Protein AF-A0A9D7HCJ1-F1 (afdb_monomer_lite)

pLDDT: mean 84.05, std 20.35, range [26.97, 98.5]

Radius of gyration: 16.15 Å; chains: 1; bounding box: 38×49×34 Å

Structure (mmCIF, N/CA/C/O backbone):
data_AF-A0A9D7HCJ1-F1
#
_entry.id   AF-A0A9D7HCJ1-F1
#
loop_
_atom_site.group_PDB
_atom_site.id
_atom_site.type_symbol
_atom_site.label_atom_id
_atom_site.label_alt_id
_atom_site.label_comp_id
_atom_site.label_asym_id
_atom_site.label_entity_id
_atom_site.label_seq_id
_atom_site.pdbx_PDB_ins_code
_atom_site.Cartn_x
_atom_site.Cartn_y
_atom_site.Cartn_z
_atom_site.occupancy
_atom_site.B_iso_or_equiv
_atom_site.auth_seq_id
_atom_site.auth_comp_id
_atom_site.auth_asym_id
_atom_site.auth_atom_id
_atom_site.pdbx_PDB_model_num
ATOM 1 N N . MET A 1 1 ? -25.255 0.239 8.046 1.00 50.22 1 MET A N 1
ATOM 2 C CA . MET A 1 1 ? -25.057 0.232 6.578 1.00 50.22 1 MET A CA 1
ATOM 3 C C . MET A 1 1 ? -23.850 -0.650 6.275 1.00 50.22 1 MET A C 1
ATOM 5 O O . MET A 1 1 ? -22.835 -0.468 6.930 1.00 50.22 1 MET A O 1
ATOM 9 N N . GLY A 1 2 ? -23.972 -1.641 5.386 1.00 78.31 2 GLY A N 1
ATOM 10 C CA . GLY A 1 2 ? -22.930 -2.654 5.115 1.00 78.31 2 GLY A CA 1
ATOM 11 C C . GLY A 1 2 ? -22.008 -2.362 3.922 1.00 78.31 2 GLY A C 1
ATOM 12 O O . GLY A 1 2 ? -21.291 -3.253 3.484 1.00 78.31 2 GLY A O 1
ATOM 13 N N . TRP A 1 3 ? -22.045 -1.145 3.375 1.00 83.00 3 TRP A N 1
ATOM 14 C CA . TRP A 1 3 ? -21.248 -0.739 2.213 1.00 83.00 3 TRP A CA 1
ATOM 15 C C . TRP A 1 3 ? -19.896 -0.157 2.646 1.00 83.00 3 TRP A C 1
ATOM 17 O O . TRP A 1 3 ? -19.799 0.447 3.713 1.00 83.00 3 TRP A O 1
ATOM 27 N N . THR A 1 4 ? -18.866 -0.326 1.813 1.00 89.56 4 THR A N 1
ATOM 28 C CA . THR A 1 4 ? -17.512 0.215 2.036 1.00 89.56 4 THR A CA 1
ATOM 29 C C . THR A 1 4 ? -17.135 1.115 0.864 1.00 89.56 4 THR A C 1
ATOM 31 O O . THR A 1 4 ? -17.311 0.721 -0.285 1.00 89.56 4 THR A O 1
ATOM 34 N N . ALA A 1 5 ? -16.625 2.317 1.141 1.00 92.50 5 ALA A N 1
ATOM 35 C CA . ALA A 1 5 ? -16.109 3.215 0.107 1.00 92.50 5 ALA A CA 1
ATOM 36 C C . ALA A 1 5 ? -14.683 2.814 -0.299 1.00 92.50 5 ALA A C 1
ATOM 38 O O . ALA A 1 5 ? -13.879 2.455 0.563 1.00 92.50 5 ALA A O 1
ATOM 39 N N .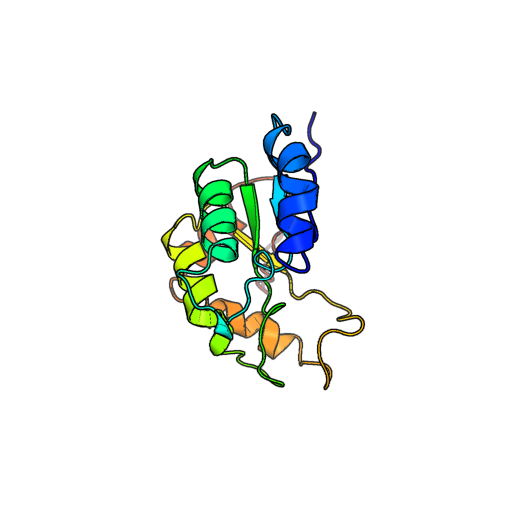 HIS A 1 6 ? -14.373 2.894 -1.591 1.00 94.50 6 HIS A N 1
ATOM 40 C CA . HIS A 1 6 ? -13.053 2.595 -2.149 1.00 94.50 6 HIS A CA 1
ATOM 41 C C . HIS A 1 6 ? -12.466 3.852 -2.801 1.00 94.50 6 HIS A C 1
ATOM 43 O O . HIS A 1 6 ? -13.140 4.509 -3.594 1.00 94.50 6 HIS A O 1
ATOM 49 N N . PHE A 1 7 ? -11.214 4.175 -2.479 1.00 95.38 7 PHE A N 1
ATOM 50 C CA . PHE A 1 7 ? -10.506 5.357 -2.965 1.00 95.38 7 PHE A CA 1
ATOM 51 C C . PHE A 1 7 ? -9.335 4.962 -3.870 1.00 95.38 7 PHE A C 1
ATOM 53 O O . PHE A 1 7 ? -8.288 4.534 -3.370 1.00 95.38 7 PHE A O 1
ATOM 60 N N . PRO A 1 8 ? -9.472 5.123 -5.199 1.00 92.44 8 PRO A N 1
ATOM 61 C CA . PRO A 1 8 ? -8.359 4.998 -6.128 1.00 92.44 8 PRO A CA 1
ATOM 62 C C . PRO A 1 8 ? -7.466 6.239 -6.082 1.00 92.44 8 PRO A C 1
ATOM 64 O O . PRO A 1 8 ? -7.736 7.238 -6.743 1.00 92.44 8 PRO A O 1
ATOM 67 N N . ILE A 1 9 ? -6.395 6.159 -5.294 1.00 92.94 9 ILE A N 1
ATOM 68 C CA . ILE A 1 9 ? -5.335 7.171 -5.242 1.00 92.94 9 ILE A CA 1
ATOM 69 C C . ILE A 1 9 ? -4.344 6.904 -6.374 1.00 92.94 9 ILE A C 1
ATOM 71 O O . ILE A 1 9 ? -3.905 5.770 -6.531 1.00 92.94 9 ILE A O 1
ATOM 75 N N . ALA A 1 10 ? -3.987 7.928 -7.147 1.00 90.75 10 ALA A N 1
ATOM 76 C CA . ALA A 1 10 ? -2.984 7.858 -8.210 1.00 90.75 10 ALA A CA 1
ATOM 77 C C . ALA A 1 10 ? -1.675 8.577 -7.849 1.00 90.75 10 ALA A C 1
ATOM 79 O O . ALA A 1 10 ? -0.626 8.223 -8.378 1.00 90.75 10 ALA A O 1
ATOM 80 N N . ASN A 1 11 ? -1.731 9.604 -6.992 1.00 91.81 11 ASN A N 1
ATOM 81 C CA . ASN A 1 11 ? -0.584 10.410 -6.562 1.00 91.81 11 ASN A CA 1
ATOM 82 C C . ASN A 1 11 ? -0.926 11.264 -5.322 1.00 91.81 11 ASN A C 1
ATOM 84 O O . ASN A 1 11 ? -2.075 11.287 -4.873 1.00 91.81 11 ASN A O 1
ATOM 88 N N . THR A 1 12 ? 0.064 12.003 -4.811 1.00 93.50 12 THR A N 1
ATOM 89 C CA . THR A 1 12 ? -0.065 12.899 -3.650 1.00 93.50 12 THR A CA 1
ATOM 90 C C . THR A 1 12 ? -1.126 13.976 -3.832 1.00 93.50 12 THR A C 1
ATOM 92 O O . THR A 1 12 ? -1.951 14.166 -2.947 1.00 93.50 12 THR A O 1
ATOM 95 N N . ALA A 1 13 ? -1.175 14.637 -4.991 1.00 95.06 13 ALA A N 1
ATOM 96 C CA . ALA A 1 13 ? -2.139 15.713 -5.221 1.00 95.06 13 ALA A CA 1
ATOM 97 C C . ALA A 1 13 ? -3.591 15.209 -5.139 1.00 95.06 13 ALA A C 1
ATOM 99 O O . ALA A 1 13 ? -4.458 15.886 -4.591 1.00 95.06 13 ALA A O 1
ATOM 100 N N . GLN A 1 14 ? -3.858 14.002 -5.645 1.00 95.12 14 GLN A N 1
ATOM 101 C CA . GLN A 1 14 ? -5.174 13.379 -5.517 1.00 95.12 14 GLN A CA 1
ATOM 102 C C . GLN A 1 14 ? -5.477 12.950 -4.077 1.00 95.12 14 GLN A C 1
ATOM 104 O O . GLN A 1 14 ? -6.612 13.106 -3.630 1.00 95.12 14 GLN A O 1
ATOM 109 N N . LEU A 1 15 ? -4.482 12.428 -3.350 1.00 95.94 15 LEU A N 1
ATOM 110 C CA . LEU A 1 15 ? -4.637 12.097 -1.932 1.00 95.94 15 LEU A CA 1
ATOM 111 C C . LEU A 1 15 ? -5.017 13.338 -1.118 1.00 95.94 15 LEU A C 1
ATOM 113 O O . LEU A 1 15 ? -5.973 13.287 -0.348 1.00 95.94 15 LEU A O 1
ATOM 117 N N . ASP A 1 16 ? -4.330 14.456 -1.340 1.00 95.19 16 ASP A N 1
ATOM 118 C CA . ASP A 1 16 ? -4.607 15.725 -0.666 1.00 95.19 16 ASP A CA 1
ATOM 119 C C . ASP A 1 16 ? -6.003 16.254 -1.019 1.00 95.19 16 ASP A C 1
ATOM 121 O O . ASP A 1 16 ? -6.755 16.670 -0.137 1.00 95.19 16 ASP A O 1
ATOM 125 N N . ALA A 1 17 ? -6.395 16.164 -2.294 1.00 95.31 17 ALA A N 1
ATOM 126 C CA . ALA A 1 17 ? -7.713 16.593 -2.761 1.00 95.31 17 ALA A CA 1
ATOM 127 C C . ALA A 1 17 ? -8.876 15.790 -2.151 1.00 95.31 17 ALA A C 1
ATOM 129 O O . ALA A 1 17 ? -10.001 16.290 -2.091 1.00 95.31 17 ALA A O 1
ATOM 130 N N . TRP A 1 18 ? -8.629 14.548 -1.728 1.00 94.69 18 TRP A N 1
ATOM 131 C CA . TRP A 1 18 ? -9.632 13.674 -1.114 1.00 94.69 18 TRP A CA 1
ATOM 132 C C . TRP A 1 18 ? -9.497 13.548 0.400 1.00 94.69 18 TRP A C 1
ATOM 134 O O . TRP A 1 18 ? -10.365 12.936 1.024 1.00 94.69 18 TRP A O 1
ATOM 144 N N . ALA A 1 19 ? -8.450 14.116 1.004 1.00 94.19 19 ALA A N 1
ATOM 145 C CA . ALA A 1 19 ? -8.157 13.942 2.421 1.00 94.19 19 ALA A CA 1
ATOM 146 C C . ALA A 1 19 ? -9.355 14.324 3.302 1.00 94.19 19 ALA A C 1
ATOM 148 O O . ALA A 1 19 ? -9.738 13.546 4.168 1.00 94.19 19 ALA A O 1
ATOM 149 N N . GLY A 1 20 ? -10.020 15.451 3.018 1.00 95.81 20 GLY A N 1
ATOM 150 C CA . GLY A 1 20 ? -11.207 15.877 3.767 1.00 95.81 20 GLY A CA 1
ATOM 151 C C . GLY A 1 20 ? -12.371 14.881 3.685 1.00 95.81 20 GLY A C 1
ATOM 152 O O . GLY A 1 20 ? -13.016 14.586 4.689 1.00 95.81 20 GLY A O 1
ATOM 153 N N . GLN A 1 21 ? -12.616 14.308 2.507 1.00 94.88 21 GLN A N 1
ATOM 154 C CA . GLN A 1 21 ? -13.660 13.308 2.285 1.00 94.88 21 GLN A CA 1
ATOM 155 C C . GLN A 1 21 ? -13.320 11.996 2.997 1.00 94.88 21 GLN A C 1
ATOM 157 O O . GLN A 1 21 ? -14.184 11.434 3.669 1.00 94.88 21 GLN A O 1
ATOM 162 N N . ILE A 1 22 ? -12.073 11.528 2.896 1.00 95.44 22 ILE A N 1
ATOM 163 C CA . ILE A 1 22 ? -11.598 10.322 3.591 1.00 95.44 22 ILE A CA 1
ATOM 164 C C . ILE A 1 22 ? -11.711 10.510 5.110 1.00 95.44 22 ILE A C 1
ATOM 166 O O . ILE A 1 22 ? -12.222 9.629 5.806 1.00 95.44 22 ILE A O 1
ATOM 170 N N . ASP A 1 23 ? -11.295 11.670 5.618 1.00 94.69 23 ASP A N 1
ATOM 171 C CA . ASP A 1 23 ? -11.345 12.012 7.041 1.00 94.69 23 ASP A CA 1
ATOM 172 C C . ASP A 1 23 ? -12.796 12.048 7.557 1.00 94.69 23 ASP A C 1
ATOM 174 O O . ASP A 1 23 ? -13.054 11.619 8.682 1.00 94.69 23 ASP A O 1
ATOM 178 N N . SER A 1 24 ? -13.751 12.477 6.721 1.00 94.00 24 SER A N 1
ATOM 179 C CA . SER A 1 24 ? -15.180 12.558 7.065 1.00 94.00 24 SER A CA 1
ATOM 180 C C . SER A 1 24 ? -15.918 11.214 7.106 1.00 94.00 24 SER A C 1
ATOM 182 O O . SER A 1 24 ? -17.050 11.150 7.585 1.00 94.00 24 SER A O 1
ATOM 184 N N . ILE A 1 25 ? -15.316 10.125 6.614 1.00 91.12 25 ILE A N 1
ATOM 185 C CA . ILE A 1 25 ? -15.959 8.809 6.661 1.00 91.12 25 ILE A CA 1
ATOM 186 C C . ILE A 1 25 ? -16.007 8.314 8.103 1.00 91.12 25 ILE A C 1
ATOM 188 O O . ILE A 1 25 ? -14.973 8.072 8.719 1.00 91.12 25 ILE A O 1
ATOM 192 N N . GLU A 1 26 ? -17.209 8.044 8.604 1.00 87.62 26 GLU A N 1
ATOM 193 C CA . GLU A 1 26 ? -17.420 7.448 9.931 1.00 87.62 26 GLU A CA 1
ATOM 194 C C . GLU A 1 26 ? -17.171 5.924 9.941 1.00 87.62 26 GLU A C 1
ATOM 196 O O . GLU A 1 26 ? -16.854 5.329 10.972 1.00 87.62 26 GLU A O 1
ATOM 201 N N . GLY A 1 27 ? -17.287 5.276 8.777 1.00 89.69 27 GLY A N 1
ATOM 202 C CA . GLY A 1 27 ? -17.166 3.829 8.601 1.00 89.69 27 GLY A CA 1
ATOM 203 C C . GLY A 1 27 ? -15.774 3.318 8.215 1.00 89.69 27 GLY A C 1
ATOM 204 O O . GLY A 1 27 ? -14.752 4.003 8.319 1.00 89.69 27 GLY A O 1
ATOM 205 N N . LYS A 1 28 ? -15.753 2.060 7.755 1.00 93.38 28 LYS A N 1
ATOM 206 C CA . LYS A 1 28 ? -14.589 1.456 7.096 1.00 93.38 28 LYS A CA 1
ATOM 207 C C . LYS A 1 28 ? -14.501 1.949 5.655 1.00 93.38 28 LYS A C 1
ATOM 209 O O . LYS A 1 28 ? -15.524 2.181 5.013 1.00 93.38 28 LYS A O 1
ATOM 214 N N . PHE A 1 29 ? -13.283 2.038 5.146 1.00 95.19 29 PHE A N 1
ATOM 215 C CA . PHE A 1 29 ? -13.004 2.382 3.756 1.00 95.19 29 PHE A CA 1
ATOM 216 C C . PHE A 1 29 ? -11.773 1.625 3.265 1.00 95.19 29 PHE A C 1
ATOM 218 O O . PHE A 1 29 ? -11.022 1.068 4.069 1.00 95.19 29 PHE A O 1
ATOM 225 N N . VAL A 1 30 ? -11.581 1.592 1.951 1.00 96.75 30 VAL A N 1
ATOM 226 C CA . VAL A 1 30 ? -10.446 0.944 1.297 1.00 96.75 30 VAL A CA 1
ATOM 227 C C . VAL A 1 30 ? -9.661 1.981 0.507 1.00 96.75 30 VAL A C 1
ATOM 229 O O . VAL A 1 30 ? -10.235 2.740 -0.270 1.00 96.75 30 VAL A O 1
ATOM 232 N N . ILE A 1 31 ? -8.346 1.998 0.688 1.00 97.38 31 ILE A N 1
ATOM 233 C CA . ILE A 1 31 ? -7.412 2.661 -0.218 1.00 97.38 31 ILE A CA 1
ATOM 234 C C . ILE A 1 31 ? -6.913 1.614 -1.214 1.00 97.38 31 ILE A C 1
ATOM 236 O O . ILE A 1 31 ? -6.436 0.540 -0.838 1.00 97.38 31 ILE A O 1
ATOM 240 N N . GLU A 1 32 ? -7.050 1.921 -2.495 1.00 95.44 32 GLU A N 1
ATOM 241 C CA . GLU A 1 32 ? -6.645 1.040 -3.587 1.00 95.44 32 GLU A CA 1
ATOM 242 C C . GLU A 1 32 ? -5.141 1.154 -3.886 1.00 95.44 32 GLU A C 1
ATOM 244 O O . GLU A 1 32 ? -4.489 2.136 -3.528 1.00 95.44 32 GLU A O 1
ATOM 249 N N . HIS A 1 33 ? -4.606 0.173 -4.612 1.00 94.75 33 HIS A N 1
ATOM 250 C CA . HIS A 1 33 ? -3.275 0.218 -5.234 1.00 94.75 33 HIS A CA 1
ATOM 251 C C . HIS A 1 33 ? -2.114 0.527 -4.273 1.00 94.75 33 HIS A C 1
ATOM 253 O O . HIS A 1 33 ? -1.216 1.307 -4.592 1.00 94.75 33 HIS A O 1
ATOM 259 N N . SER A 1 34 ? -2.152 -0.030 -3.061 1.00 96.44 34 SER A N 1
ATOM 260 C CA . SER A 1 34 ? -1.174 0.232 -1.991 1.00 96.44 34 SER A CA 1
ATOM 261 C C . SER A 1 34 ? -1.075 1.713 -1.583 1.00 96.44 34 SER A C 1
ATOM 263 O O . SER A 1 34 ? -0.124 2.113 -0.916 1.00 96.44 34 SER A O 1
ATOM 265 N N . GLY A 1 35 ? -2.046 2.540 -1.987 1.00 96.44 35 GLY A N 1
ATOM 266 C CA . GLY A 1 35 ? -2.020 3.991 -1.831 1.00 96.44 35 GLY A CA 1
ATOM 267 C C . GLY A 1 35 ? -1.145 4.726 -2.845 1.00 96.44 35 GLY A C 1
ATOM 268 O O . GLY A 1 35 ? -0.972 5.927 -2.686 1.00 96.44 35 GLY A O 1
ATOM 269 N N . MET A 1 36 ? -0.601 4.054 -3.865 1.00 96.38 36 MET A N 1
ATOM 270 C CA . MET A 1 36 ? 0.275 4.636 -4.896 1.00 96.38 36 MET A CA 1
ATOM 271 C C . MET A 1 36 ? 1.430 5.509 -4.360 1.00 96.38 36 MET A C 1
ATOM 273 O O . MET A 1 36 ? 1.562 6.663 -4.775 1.00 96.38 36 MET A O 1
ATOM 277 N N . PRO A 1 37 ? 2.270 5.017 -3.426 1.00 97.06 37 PRO A N 1
ATOM 278 C CA . PRO A 1 37 ? 3.474 5.747 -3.036 1.00 97.06 37 PRO A CA 1
ATOM 279 C C . PRO A 1 37 ? 4.472 5.812 -4.197 1.00 97.06 37 PRO A C 1
ATOM 281 O O . PRO A 1 37 ? 4.492 4.941 -5.053 1.00 97.06 37 PRO A O 1
ATOM 284 N N . ASP A 1 38 ? 5.337 6.821 -4.225 1.00 96.06 38 ASP A N 1
ATOM 285 C CA . ASP A 1 38 ? 6.443 6.872 -5.183 1.00 96.06 38 ASP A CA 1
ATOM 286 C C . ASP A 1 38 ? 7.674 6.158 -4.592 1.00 96.06 38 ASP A C 1
ATOM 288 O O . ASP A 1 38 ? 8.245 6.679 -3.625 1.00 96.06 38 ASP A O 1
ATOM 292 N N . PRO A 1 39 ? 8.126 5.010 -5.147 1.00 96.31 39 PRO A N 1
ATOM 293 C CA . PRO A 1 39 ? 9.288 4.293 -4.625 1.00 96.31 39 PRO A CA 1
ATOM 294 C C . PRO A 1 39 ? 10.551 5.148 -4.544 1.00 96.31 39 PRO A C 1
ATOM 296 O O . PRO A 1 39 ? 11.380 4.946 -3.660 1.00 96.31 39 PRO A O 1
ATOM 299 N N . THR A 1 40 ? 10.681 6.142 -5.427 1.00 96.31 40 THR A N 1
ATOM 300 C CA . THR A 1 40 ? 11.861 7.013 -5.495 1.00 96.31 40 THR A CA 1
ATOM 301 C C . THR A 1 40 ? 11.934 8.020 -4.345 1.00 96.31 40 THR A C 1
ATOM 303 O O . THR A 1 40 ? 13.011 8.527 -4.043 1.00 96.31 40 THR A O 1
ATOM 306 N N . GLN A 1 41 ? 10.813 8.283 -3.662 1.00 96.88 41 GLN A N 1
ATOM 307 C CA . GLN A 1 41 ? 10.744 9.191 -2.510 1.00 96.88 41 GLN A CA 1
ATOM 308 C C . GLN A 1 41 ? 10.946 8.470 -1.168 1.00 96.88 41 GLN A C 1
ATOM 310 O O . GLN A 1 41 ? 11.082 9.117 -0.129 1.00 96.88 41 GLN A O 1
ATOM 315 N N . GLY A 1 42 ? 10.973 7.134 -1.182 1.00 96.31 42 GLY A N 1
ATOM 316 C CA . GLY A 1 42 ? 11.204 6.303 -0.007 1.00 96.31 42 GLY A CA 1
ATOM 317 C C . GLY A 1 42 ? 10.070 6.307 1.028 1.00 96.31 42 GLY A C 1
ATOM 318 O O . GLY A 1 42 ? 9.038 6.977 0.899 1.00 96.31 42 GLY A O 1
ATOM 319 N N . LEU A 1 43 ? 10.286 5.530 2.093 1.00 98.00 43 LEU A N 1
ATOM 320 C CA . LEU A 1 43 ? 9.308 5.305 3.168 1.00 98.00 43 LEU A CA 1
ATOM 321 C C . LEU A 1 43 ? 9.012 6.568 3.989 1.00 98.00 43 LEU A C 1
ATOM 323 O O . LEU A 1 43 ? 7.947 6.694 4.587 1.00 98.00 43 LEU A O 1
ATOM 327 N N . GLU A 1 44 ? 9.935 7.527 3.993 1.00 97.81 44 GLU A N 1
ATOM 328 C CA . GLU A 1 44 ? 9.804 8.749 4.784 1.00 97.81 44 GLU A CA 1
ATOM 329 C C . GLU A 1 44 ? 9.001 9.855 4.086 1.00 97.81 44 GLU A C 1
ATOM 331 O O . GLU A 1 44 ? 8.779 10.912 4.690 1.00 97.81 44 GLU A O 1
ATOM 336 N N . SER A 1 45 ? 8.547 9.615 2.850 1.00 97.88 45 SER A N 1
ATOM 337 C CA . SER A 1 45 ? 7.729 10.554 2.083 1.00 97.88 45 SER A CA 1
ATOM 338 C C . SER A 1 45 ? 6.439 10.927 2.822 1.00 97.88 45 SER A C 1
ATOM 340 O O . SER A 1 45 ? 5.795 10.101 3.477 1.00 97.88 45 SER A O 1
ATOM 342 N N . ALA A 1 46 ? 6.031 12.194 2.698 1.00 97.38 46 ALA A N 1
ATOM 343 C CA . ALA A 1 46 ? 4.800 12.687 3.318 1.00 97.38 46 ALA A CA 1
ATOM 344 C C . ALA A 1 46 ? 3.567 11.896 2.847 1.00 97.38 46 ALA A C 1
ATOM 346 O O . ALA A 1 46 ? 2.691 11.575 3.651 1.00 97.38 46 ALA A O 1
ATOM 347 N N . HIS A 1 47 ? 3.549 11.513 1.566 1.00 97.69 47 HIS A N 1
ATOM 348 C CA . HIS A 1 47 ? 2.505 10.683 0.970 1.00 97.69 47 HIS A CA 1
ATOM 349 C C . HIS A 1 47 ? 2.371 9.335 1.679 1.00 97.69 47 HIS A C 1
ATOM 351 O O . HIS A 1 47 ? 1.300 9.005 2.184 1.00 97.69 47 HIS A O 1
ATOM 357 N N . PHE A 1 48 ? 3.458 8.562 1.779 1.00 98.31 48 PHE A N 1
ATOM 358 C CA . PHE A 1 48 ? 3.385 7.237 2.391 1.00 98.31 48 PHE A CA 1
ATOM 359 C C . PHE A 1 48 ? 3.082 7.311 3.891 1.00 98.31 48 PHE A C 1
ATOM 361 O O . PHE A 1 48 ? 2.266 6.540 4.396 1.00 98.31 48 PHE A O 1
ATOM 368 N N . LYS A 1 49 ? 3.629 8.308 4.595 1.00 98.19 49 LYS A N 1
ATOM 369 C CA . LYS A 1 49 ? 3.274 8.581 5.996 1.00 98.19 49 LYS A CA 1
ATOM 370 C C . LYS A 1 49 ? 1.784 8.869 6.182 1.00 98.19 49 LYS A C 1
ATOM 372 O O . LYS A 1 49 ? 1.205 8.421 7.171 1.00 98.19 49 LYS A O 1
ATOM 377 N N . LYS A 1 50 ? 1.140 9.568 5.242 1.00 97.81 50 LYS A N 1
ATOM 378 C CA . LYS A 1 50 ? -0.313 9.804 5.267 1.00 97.81 50 LYS A CA 1
ATOM 379 C C . LYS A 1 50 ? -1.107 8.515 5.020 1.00 97.81 50 LYS A C 1
ATOM 381 O O . LYS A 1 50 ? -2.105 8.285 5.694 1.00 97.81 50 LYS A O 1
ATOM 386 N N . ILE A 1 51 ? -0.648 7.633 4.129 1.00 98.19 51 ILE A N 1
ATOM 387 C CA . ILE A 1 51 ? -1.252 6.298 3.952 1.00 98.19 51 ILE A CA 1
ATOM 388 C C . ILE A 1 51 ? -1.151 5.470 5.243 1.00 98.19 51 ILE A C 1
ATOM 390 O O . ILE A 1 51 ? -2.144 4.882 5.678 1.00 98.19 51 ILE A O 1
ATOM 394 N N . LEU A 1 52 ? 0.016 5.466 5.894 1.00 98.31 52 LEU A N 1
ATOM 395 C CA . LEU A 1 52 ? 0.212 4.781 7.174 1.00 98.31 52 LEU A CA 1
ATOM 396 C C . LEU A 1 52 ? -0.684 5.355 8.274 1.00 98.31 52 LEU A C 1
ATOM 398 O O . LEU A 1 52 ? -1.291 4.585 9.012 1.00 98.31 52 LEU A O 1
ATOM 402 N N . SER A 1 53 ? -0.841 6.680 8.352 1.00 97.69 53 SER A N 1
ATOM 403 C CA . SER A 1 53 ? -1.715 7.282 9.365 1.00 97.69 53 SER A CA 1
ATOM 404 C C . SER A 1 53 ? -3.184 6.904 9.163 1.00 97.69 53 SER A C 1
ATOM 406 O O . SER A 1 53 ? -3.893 6.672 10.143 1.00 97.69 53 SER A O 1
ATOM 408 N N . TYR A 1 54 ? -3.638 6.733 7.916 1.00 97.81 54 TYR A N 1
ATOM 409 C CA . TYR A 1 54 ? -4.957 6.163 7.641 1.00 97.81 54 TYR A CA 1
ATOM 410 C C . TYR A 1 54 ? -5.074 4.713 8.096 1.00 97.81 54 TYR A C 1
ATOM 412 O O . TYR A 1 54 ? -6.076 4.348 8.720 1.00 97.81 54 TYR A O 1
ATOM 420 N N . LEU A 1 55 ? -4.061 3.893 7.825 1.00 97.38 55 LEU A N 1
ATOM 421 C CA . LEU A 1 55 ? -4.010 2.500 8.263 1.00 97.38 55 LEU A CA 1
ATOM 422 C C . LEU A 1 55 ? -4.047 2.377 9.798 1.00 97.38 55 LEU A C 1
ATOM 424 O O . LEU A 1 55 ? -4.778 1.539 10.339 1.00 97.38 55 LEU A O 1
ATOM 428 N N . ASP A 1 56 ? -3.339 3.263 10.500 1.00 96.94 56 ASP A N 1
ATOM 429 C CA . ASP A 1 56 ? -3.259 3.304 11.964 1.00 96.94 56 ASP A CA 1
ATOM 430 C C . ASP A 1 56 ? -4.630 3.550 12.621 1.00 96.94 56 ASP A C 1
ATOM 432 O O . ASP A 1 56 ? -4.893 3.021 13.702 1.00 96.94 56 ASP A O 1
ATOM 436 N N . THR A 1 57 ? -5.569 4.230 11.944 1.00 95.44 57 THR A N 1
ATOM 437 C CA . THR A 1 57 ? -6.947 4.416 12.452 1.00 95.44 57 THR A CA 1
ATOM 438 C C . THR A 1 57 ? -7.705 3.101 12.667 1.00 95.44 57 THR A C 1
ATOM 440 O O . THR A 1 57 ? -8.725 3.068 13.353 1.00 95.44 57 THR A O 1
ATOM 443 N N . GLY A 1 58 ? -7.277 2.010 12.020 1.00 93.56 58 GLY A N 1
ATOM 444 C CA . GLY A 1 58 ? -7.971 0.723 12.025 1.00 93.56 58 GLY A CA 1
ATOM 445 C C . GLY A 1 58 ? -9.293 0.688 11.251 1.00 93.56 58 GLY A C 1
ATOM 446 O O . GLY A 1 58 ? -9.902 -0.388 11.179 1.00 93.56 58 GLY A O 1
ATOM 447 N N . ARG A 1 59 ? -9.720 1.814 10.662 1.00 94.25 59 ARG A N 1
ATOM 448 C CA . ARG A 1 59 ? -10.887 1.925 9.768 1.00 94.25 59 ARG A CA 1
ATOM 449 C C . ARG A 1 59 ? -10.512 1.715 8.301 1.00 94.25 59 ARG A C 1
ATOM 451 O O . ARG A 1 59 ? -11.331 1.202 7.539 1.00 94.25 59 ARG A O 1
ATOM 458 N N . CYS A 1 60 ? -9.284 2.074 7.939 1.00 96.69 60 CYS A N 1
ATOM 459 C CA . CYS A 1 60 ? -8.728 1.882 6.606 1.00 96.69 60 CYS A CA 1
ATOM 460 C C . CYS A 1 60 ? -8.353 0.414 6.368 1.00 96.69 60 CYS A C 1
ATOM 462 O O . CYS A 1 60 ? -7.728 -0.226 7.217 1.00 96.69 60 CYS A O 1
ATOM 464 N N . TRP A 1 61 ? -8.724 -0.092 5.198 1.00 97.25 61 TRP A N 1
ATOM 465 C CA . TRP A 1 61 ? -8.132 -1.262 4.565 1.00 97.25 61 TRP A CA 1
ATOM 466 C C . TRP A 1 61 ? -7.281 -0.814 3.384 1.00 97.25 61 TRP A C 1
ATOM 468 O O . TRP A 1 61 ? -7.608 0.175 2.733 1.00 97.25 61 TRP A O 1
ATOM 478 N N . ILE A 1 62 ? -6.230 -1.557 3.060 1.00 97.00 62 ILE A N 1
ATOM 479 C CA . ILE A 1 62 ? -5.417 -1.282 1.871 1.00 97.00 62 ILE A CA 1
ATOM 480 C C . ILE A 1 62 ? -5.431 -2.500 0.959 1.00 97.00 62 ILE A C 1
ATOM 482 O O . ILE A 1 62 ? -5.129 -3.612 1.396 1.00 97.00 62 ILE A O 1
ATOM 486 N N . LYS A 1 63 ? -5.775 -2.284 -0.313 1.00 96.38 63 LYS A N 1
ATOM 487 C CA . LYS A 1 63 ? -5.603 -3.288 -1.364 1.00 96.38 63 LYS A CA 1
ATOM 488 C C . LYS A 1 63 ? -4.180 -3.215 -1.896 1.00 96.38 63 LYS A C 1
ATOM 490 O O . LYS A 1 63 ? -3.826 -2.255 -2.576 1.00 96.38 63 LYS A O 1
ATOM 495 N N . LEU A 1 64 ? -3.382 -4.218 -1.555 1.00 95.50 64 LEU A N 1
ATOM 496 C CA . LEU A 1 64 ? -2.023 -4.391 -2.037 1.00 95.50 64 LEU A CA 1
ATOM 497 C C . LEU A 1 64 ? -2.039 -4.694 -3.532 1.00 95.50 64 LEU A C 1
ATOM 499 O O . LEU A 1 64 ? -2.821 -5.520 -4.004 1.00 95.50 64 LEU A O 1
ATOM 503 N N . SER A 1 65 ? -1.152 -4.010 -4.237 1.00 92.88 65 SER A N 1
ATOM 504 C CA . SER A 1 65 ? -0.893 -4.134 -5.664 1.00 92.88 65 SER A CA 1
ATOM 505 C C . SER A 1 65 ? 0.513 -3.608 -5.956 1.00 92.88 65 SER A C 1
ATOM 507 O O . SER A 1 65 ? 0.936 -2.641 -5.302 1.00 92.88 65 SER A O 1
ATOM 509 N N . PRO A 1 66 ? 1.235 -4.184 -6.937 1.00 93.44 66 PRO A N 1
ATOM 510 C CA . PRO A 1 66 ? 2.527 -3.658 -7.347 1.00 93.44 66 PRO A CA 1
ATOM 511 C C . PRO A 1 66 ? 2.401 -2.371 -8.177 1.00 93.44 66 PRO A C 1
ATOM 513 O O . PRO A 1 66 ? 3.440 -1.782 -8.438 1.00 93.44 66 PRO A O 1
ATOM 516 N N . ARG A 1 67 ? 1.167 -1.917 -8.494 1.00 92.44 67 ARG A N 1
ATOM 517 C CA . ARG A 1 67 ? 0.665 -0.541 -8.765 1.00 92.44 67 ARG A CA 1
ATOM 518 C C . ARG A 1 67 ? 1.671 0.574 -9.105 1.00 92.44 67 ARG A C 1
ATOM 520 O O . ARG A 1 67 ? 1.603 1.359 -10.045 1.00 92.44 67 ARG A O 1
ATOM 527 N N . PHE A 1 68 ? 2.579 0.737 -8.178 1.00 93.94 68 PHE A N 1
ATOM 528 C CA . PHE A 1 68 ? 3.411 1.905 -8.023 1.00 93.94 68 PHE A CA 1
ATOM 529 C C . PHE A 1 68 ? 4.879 1.641 -8.367 1.00 93.94 68 PHE A C 1
ATOM 531 O O . PHE A 1 68 ? 5.681 2.576 -8.349 1.00 93.94 68 PHE A O 1
ATOM 538 N N . SER A 1 69 ? 5.213 0.393 -8.713 1.00 94.56 69 SER A N 1
ATOM 539 C CA . SER A 1 69 ? 6.534 -0.011 -9.176 1.00 94.56 69 SER A CA 1
ATOM 540 C C . SER A 1 69 ? 6.977 0.822 -10.376 1.00 94.56 69 SER A C 1
ATOM 542 O O . SER A 1 69 ? 6.187 1.187 -11.252 1.00 94.56 69 SER A O 1
ATOM 544 N N . LYS A 1 70 ? 8.269 1.123 -10.398 1.00 94.06 70 LYS A N 1
ATOM 545 C CA . LYS A 1 70 ? 9.008 1.718 -11.510 1.00 94.06 70 LYS A CA 1
ATOM 546 C C . LYS A 1 70 ? 9.740 0.656 -12.330 1.00 94.06 70 LYS A C 1
ATOM 548 O O . LYS A 1 70 ? 10.346 0.999 -13.344 1.00 94.06 70 LYS A O 1
ATOM 553 N N . LEU A 1 71 ? 9.698 -0.608 -11.908 1.00 93.00 71 LEU A N 1
ATOM 554 C CA . LEU A 1 71 ? 10.295 -1.716 -12.637 1.00 93.00 71 LEU A CA 1
ATOM 555 C C . LEU A 1 71 ? 9.336 -2.211 -13.731 1.00 93.00 71 LEU A C 1
ATOM 557 O O . LEU A 1 71 ? 8.132 -2.316 -13.501 1.00 93.00 71 LEU A O 1
ATOM 561 N N . PRO A 1 72 ? 9.852 -2.532 -14.928 1.00 89.38 72 PRO A N 1
ATOM 562 C CA . PRO A 1 72 ? 9.014 -2.925 -16.059 1.00 89.38 72 PRO A CA 1
ATOM 563 C C . PRO A 1 72 ? 8.472 -4.356 -15.944 1.00 89.38 72 PRO A C 1
ATOM 565 O O . PRO A 1 72 ? 7.554 -4.717 -16.674 1.00 89.38 72 PRO A O 1
ATOM 568 N N . LEU A 1 73 ? 9.058 -5.185 -15.073 1.00 90.44 73 LEU A N 1
ATOM 569 C CA . LEU A 1 73 ? 8.759 -6.608 -14.942 1.00 90.44 73 LEU A CA 1
ATOM 570 C C . LEU A 1 73 ? 8.801 -7.051 -13.476 1.00 90.44 73 LEU A C 1
ATOM 572 O O . LEU A 1 73 ? 9.513 -6.470 -12.650 1.00 90.44 73 LEU A O 1
ATOM 576 N N . ALA A 1 74 ? 8.053 -8.116 -13.186 1.00 89.75 74 ALA A N 1
ATOM 577 C CA . ALA A 1 74 ? 8.093 -8.815 -11.910 1.00 89.75 74 ALA A CA 1
ATOM 578 C C . ALA A 1 74 ? 9.537 -9.269 -11.580 1.00 89.75 74 ALA A C 1
ATOM 580 O O . ALA A 1 74 ? 10.305 -9.561 -12.501 1.00 89.75 74 ALA A O 1
ATOM 581 N N . PRO A 1 75 ? 9.928 -9.316 -10.290 1.00 93.94 75 PRO A N 1
ATOM 582 C CA . PRO A 1 75 ? 9.055 -9.307 -9.111 1.00 93.94 75 PRO A CA 1
ATOM 583 C C . PRO A 1 75 ? 8.804 -7.925 -8.476 1.00 93.94 75 PRO A C 1
ATOM 585 O O . PRO A 1 75 ? 8.375 -7.862 -7.328 1.00 93.94 75 PRO A O 1
ATOM 588 N N . PHE A 1 76 ? 9.033 -6.816 -9.196 1.00 94.50 76 PHE A N 1
ATOM 589 C CA . PHE A 1 76 ? 8.728 -5.457 -8.709 1.00 94.50 76 PHE A CA 1
ATOM 590 C C . PHE A 1 76 ? 9.332 -5.167 -7.320 1.00 94.50 76 PHE A C 1
ATOM 592 O O . PHE A 1 76 ? 8.648 -4.718 -6.397 1.00 94.50 76 PHE A O 1
ATOM 599 N N . GLU A 1 77 ? 10.619 -5.478 -7.145 1.00 95.81 77 GLU A N 1
ATOM 600 C CA . GLU A 1 77 ? 11.310 -5.450 -5.846 1.00 95.81 77 GLU A CA 1
ATOM 601 C C . GLU A 1 77 ? 11.301 -4.075 -5.165 1.00 95.81 77 GLU A C 1
ATOM 603 O O . GLU A 1 77 ? 11.336 -3.980 -3.939 1.00 95.81 77 GLU A O 1
ATOM 608 N N . ASP A 1 78 ? 11.186 -3.003 -5.945 1.00 96.69 78 ASP A N 1
ATOM 609 C CA . ASP A 1 78 ? 11.057 -1.630 -5.456 1.00 96.69 78 ASP A CA 1
ATOM 610 C C . ASP A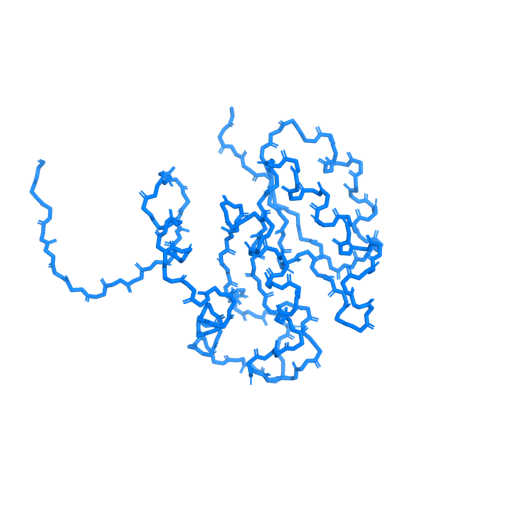 1 78 ? 9.758 -1.381 -4.665 1.00 96.69 78 ASP A C 1
ATOM 612 O O . ASP A 1 78 ? 9.652 -0.400 -3.925 1.00 96.69 78 ASP A O 1
ATOM 616 N N . THR A 1 79 ? 8.788 -2.293 -4.753 1.00 96.81 79 THR A N 1
ATOM 617 C CA . THR A 1 79 ? 7.565 -2.277 -3.942 1.00 96.81 79 THR A CA 1
ATOM 618 C C . THR A 1 79 ? 7.761 -2.880 -2.551 1.00 96.81 79 THR A C 1
ATOM 620 O O . THR A 1 79 ? 7.043 -2.501 -1.620 1.00 96.81 79 THR A O 1
ATOM 623 N N . LEU A 1 80 ? 8.736 -3.783 -2.377 1.00 96.88 80 LEU A N 1
ATOM 624 C CA . LEU A 1 80 ? 8.888 -4.599 -1.166 1.00 96.88 80 LEU A CA 1
ATOM 625 C C . LEU A 1 80 ? 8.990 -3.769 0.117 1.00 96.88 80 LEU A C 1
ATOM 627 O O . LEU A 1 80 ? 8.236 -4.068 1.043 1.00 96.88 80 LEU A O 1
ATOM 631 N N . PRO A 1 81 ? 9.808 -2.696 0.199 1.00 97.94 81 PRO A N 1
ATOM 632 C CA . PRO A 1 81 ? 9.929 -1.930 1.439 1.00 97.94 81 PRO A CA 1
ATOM 633 C C . PRO A 1 81 ? 8.594 -1.334 1.902 1.00 97.94 81 PRO A C 1
ATOM 635 O O . PRO A 1 81 ? 8.290 -1.324 3.095 1.00 97.94 81 PRO A O 1
ATOM 638 N N . PHE A 1 82 ? 7.774 -0.862 0.960 1.00 98.50 82 PHE A N 1
ATOM 639 C CA . PHE A 1 82 ? 6.476 -0.259 1.257 1.00 98.50 82 PHE A CA 1
ATOM 640 C C . PHE A 1 82 ? 5.473 -1.318 1.694 1.00 98.50 82 PHE A C 1
ATOM 642 O O . PHE A 1 82 ? 4.794 -1.148 2.705 1.00 98.50 82 PHE A O 1
ATOM 649 N N . ILE A 1 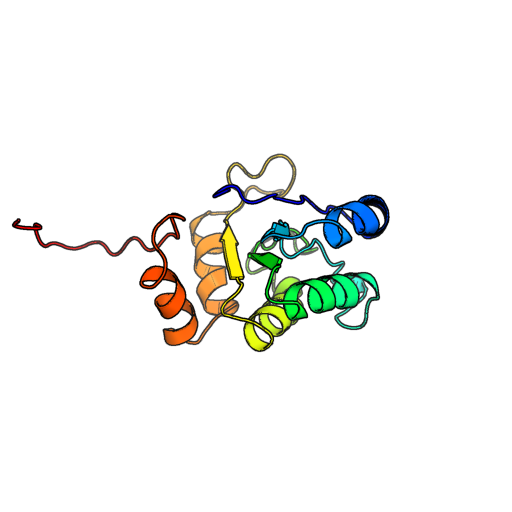83 ? 5.401 -2.433 0.966 1.00 97.50 83 ILE A N 1
ATOM 650 C CA . ILE A 1 83 ? 4.466 -3.505 1.300 1.00 97.50 83 ILE A CA 1
ATOM 651 C C . ILE A 1 83 ? 4.836 -4.149 2.638 1.00 97.50 83 ILE A C 1
ATOM 653 O O . ILE A 1 83 ? 3.958 -4.337 3.476 1.00 97.50 83 ILE A O 1
ATOM 657 N N . HIS A 1 84 ? 6.120 -4.406 2.899 1.00 97.06 84 HIS A N 1
ATOM 658 C CA . HIS A 1 84 ? 6.584 -4.910 4.195 1.00 97.06 84 HIS A CA 1
ATOM 659 C C . HIS A 1 84 ? 6.261 -3.945 5.331 1.00 97.06 84 HIS A C 1
ATOM 661 O O . HIS A 1 84 ? 5.820 -4.391 6.386 1.00 97.06 84 HIS A O 1
ATOM 667 N N . ALA A 1 85 ? 6.396 -2.632 5.122 1.00 98.12 85 ALA A N 1
ATOM 668 C CA . ALA A 1 85 ? 5.989 -1.646 6.119 1.00 98.12 85 ALA A CA 1
ATOM 669 C C . ALA A 1 85 ? 4.477 -1.704 6.409 1.00 98.12 85 ALA A C 1
ATOM 671 O O . ALA A 1 85 ? 4.075 -1.636 7.570 1.00 98.12 85 ALA A O 1
ATOM 672 N N . LEU A 1 86 ? 3.634 -1.886 5.385 1.00 97.31 86 LEU A N 1
ATOM 673 C CA . LEU A 1 86 ? 2.186 -2.061 5.553 1.00 97.31 86 LEU A CA 1
ATOM 674 C C . LEU A 1 86 ? 1.849 -3.364 6.297 1.00 97.31 86 LEU A C 1
ATOM 676 O O . LEU A 1 86 ? 1.060 -3.342 7.246 1.00 97.31 86 LEU A O 1
ATOM 680 N N . VAL A 1 87 ? 2.468 -4.479 5.894 1.00 95.38 87 VAL A N 1
ATOM 681 C CA . VAL A 1 87 ? 2.287 -5.815 6.490 1.00 95.38 87 VAL A CA 1
ATOM 682 C C . VAL A 1 87 ? 2.738 -5.831 7.943 1.00 95.38 87 VAL A C 1
ATOM 684 O O . VAL A 1 87 ? 2.000 -6.314 8.792 1.00 95.38 87 VAL A O 1
ATOM 687 N N . ALA A 1 88 ? 3.896 -5.250 8.257 1.00 94.50 88 ALA A N 1
ATOM 688 C CA . ALA A 1 88 ? 4.383 -5.141 9.628 1.00 94.50 88 ALA A CA 1
ATOM 689 C C . ALA A 1 88 ? 3.486 -4.241 10.488 1.00 94.50 88 ALA A C 1
ATOM 691 O O . ALA A 1 88 ? 3.351 -4.469 11.690 1.00 94.50 88 ALA A O 1
ATOM 692 N N . ARG A 1 89 ? 2.871 -3.210 9.891 1.00 95.38 89 ARG A N 1
ATOM 693 C CA . ARG A 1 89 ? 2.072 -2.233 10.632 1.00 95.38 89 ARG A CA 1
ATOM 694 C C . ARG A 1 89 ? 0.694 -2.762 11.007 1.00 95.38 89 ARG A C 1
ATOM 696 O O . ARG A 1 89 ? 0.317 -2.669 12.173 1.00 95.38 89 ARG A O 1
ATOM 703 N N . ARG A 1 90 ? -0.080 -3.257 10.037 1.00 93.81 90 ARG A N 1
ATOM 704 C CA . ARG A 1 90 ? -1.460 -3.737 10.239 1.00 93.81 90 ARG A CA 1
ATOM 705 C C . ARG A 1 90 ? -1.790 -4.854 9.253 1.00 93.81 90 ARG A C 1
ATOM 707 O O . ARG A 1 90 ? -2.594 -4.627 8.343 1.00 93.81 90 ARG A O 1
ATOM 714 N N . PRO A 1 91 ? -1.233 -6.065 9.438 1.00 91.75 91 PRO A N 1
ATOM 715 C CA . PRO A 1 91 ? -1.516 -7.172 8.531 1.00 91.75 91 PRO A CA 1
ATOM 716 C C . PRO A 1 91 ? -3.029 -7.411 8.477 1.00 91.75 91 PRO A C 1
ATOM 718 O O . PRO A 1 91 ? -3.604 -7.425 7.396 1.00 91.75 91 PRO A O 1
ATOM 721 N N . ASP A 1 92 ? -3.710 -7.337 9.633 1.00 89.62 92 ASP A N 1
ATOM 722 C CA . ASP A 1 92 ? -5.163 -7.459 9.834 1.00 89.62 92 ASP A CA 1
ATOM 723 C C . ASP A 1 92 ? -6.051 -6.472 9.028 1.00 89.62 92 ASP A C 1
ATOM 725 O O . ASP A 1 92 ? -7.286 -6.543 9.120 1.00 89.62 92 ASP A O 1
ATOM 729 N N . ARG A 1 93 ? -5.460 -5.548 8.260 1.00 94.00 93 ARG A N 1
ATOM 730 C CA . ARG A 1 93 ? -6.128 -4.532 7.429 1.00 94.00 93 ARG A CA 1
ATOM 731 C C . ARG A 1 93 ? -5.724 -4.549 5.954 1.00 94.00 93 ARG A C 1
ATOM 733 O O . ARG A 1 93 ? -6.046 -3.611 5.226 1.00 94.00 93 ARG A O 1
ATOM 740 N N . LEU A 1 94 ? -5.114 -5.627 5.476 1.00 94.50 94 LEU A N 1
ATOM 741 C CA . LEU A 1 94 ? -4.689 -5.736 4.083 1.00 94.50 94 LEU A CA 1
ATOM 742 C C . LEU A 1 94 ? -5.599 -6.663 3.260 1.00 94.50 94 LEU A C 1
ATOM 744 O O . LEU A 1 94 ? -6.271 -7.569 3.776 1.00 94.50 94 LEU A O 1
ATOM 748 N N . LEU A 1 95 ? -5.661 -6.363 1.967 1.00 91.00 95 LEU A N 1
ATOM 749 C CA . LEU A 1 95 ? -6.320 -7.107 0.895 1.00 91.00 95 LEU A CA 1
ATOM 750 C C . LEU A 1 95 ? -5.296 -7.333 -0.221 1.00 91.00 95 LEU A C 1
ATOM 752 O O . LEU A 1 95 ? -4.426 -6.494 -0.413 1.00 91.00 95 LEU A O 1
ATOM 756 N N . TYR A 1 96 ? -5.431 -8.407 -0.992 1.00 89.56 96 TYR A N 1
ATOM 757 C CA . TYR A 1 96 ? -4.686 -8.587 -2.240 1.00 89.56 96 TYR A CA 1
ATOM 758 C C . TYR A 1 96 ? -5.590 -8.273 -3.436 1.00 89.56 96 TYR A C 1
ATOM 760 O O . TYR A 1 96 ? -6.778 -8.607 -3.410 1.00 89.56 96 TYR A O 1
ATOM 768 N N . GLY A 1 97 ? -5.036 -7.669 -4.485 1.00 86.38 97 GLY A N 1
ATOM 769 C CA . GLY A 1 97 ? -5.671 -7.600 -5.796 1.00 86.38 97 GLY A CA 1
ATOM 770 C C . GLY A 1 97 ? -4.624 -7.598 -6.904 1.00 86.38 97 GLY A C 1
ATOM 771 O O . GLY A 1 97 ? -3.661 -6.842 -6.822 1.00 86.38 97 GLY A O 1
ATOM 772 N N . SER A 1 98 ? -4.827 -8.415 -7.943 1.00 84.38 98 SER A N 1
ATOM 773 C CA . SER A 1 98 ? -3.924 -8.426 -9.101 1.00 84.38 98 SER A CA 1
ATOM 774 C C . SER A 1 98 ? -4.065 -7.174 -9.971 1.00 84.38 98 SER A C 1
ATOM 776 O O . SER A 1 98 ? -3.108 -6.796 -10.629 1.00 84.38 98 SER A O 1
ATOM 778 N N . ASP A 1 99 ? -5.232 -6.516 -9.932 1.00 87.44 99 ASP A N 1
ATOM 779 C CA . ASP A 1 99 ? -5.662 -5.417 -10.818 1.00 87.44 99 ASP A CA 1
ATOM 780 C C . ASP A 1 99 ? -5.948 -5.809 -12.276 1.00 87.44 99 ASP A C 1
ATOM 782 O O . ASP A 1 99 ? -6.026 -4.947 -13.158 1.00 87.44 99 ASP A O 1
ATOM 786 N N . TYR A 1 100 ? -6.208 -7.097 -12.527 1.00 87.75 100 TYR A N 1
ATOM 787 C CA . TYR A 1 100 ? -6.708 -7.563 -13.821 1.00 87.75 100 TYR A CA 1
ATOM 788 C C . TYR A 1 100 ? -7.937 -6.737 -14.275 1.00 87.75 100 TYR A C 1
ATOM 790 O O . TYR A 1 100 ? -8.820 -6.468 -13.452 1.00 87.75 100 TYR A O 1
ATOM 798 N N . PRO A 1 101 ? -8.055 -6.333 -15.560 1.00 89.19 101 PRO A N 1
ATOM 799 C CA . PRO A 1 101 ? -7.249 -6.716 -16.729 1.00 89.19 101 PRO A CA 1
ATOM 800 C C . PRO A 1 101 ? -6.054 -5.790 -17.041 1.00 89.19 101 PRO A C 1
ATOM 802 O O . PRO A 1 101 ? -5.671 -5.664 -18.200 1.00 89.19 101 PRO A O 1
ATOM 805 N N . HIS A 1 102 ? -5.474 -5.115 -16.045 1.00 86.81 102 HIS A N 1
ATOM 806 C CA . HIS A 1 102 ? -4.284 -4.252 -16.180 1.00 86.81 102 HIS A CA 1
ATOM 807 C C . HIS A 1 102 ? -4.369 -3.118 -17.215 1.00 86.81 102 HIS A C 1
ATOM 809 O O . HIS A 1 102 ? -3.405 -2.879 -17.951 1.00 86.81 102 HIS A O 1
ATOM 815 N N . PRO A 1 103 ? -5.479 -2.361 -17.296 1.00 81.12 103 PRO A N 1
ATOM 816 C CA . PRO A 1 103 ? -5.611 -1.317 -18.304 1.00 81.12 103 PRO A CA 1
ATOM 817 C C . PRO A 1 103 ? -4.537 -0.230 -18.126 1.00 81.12 103 PRO A C 1
ATOM 819 O O . PRO A 1 103 ? -4.522 0.496 -17.129 1.00 81.12 103 PRO A O 1
ATOM 822 N N . ASN A 1 104 ? -3.665 -0.102 -19.132 1.00 71.75 104 ASN A N 1
ATOM 823 C CA . ASN A 1 104 ? -2.624 0.927 -19.261 1.00 71.75 104 ASN A CA 1
ATOM 824 C C . ASN A 1 104 ? -1.640 1.022 -18.084 1.00 71.75 104 ASN A C 1
ATOM 826 O O . ASN A 1 104 ? -1.110 2.103 -17.823 1.00 71.75 104 ASN A O 1
ATOM 830 N N . TYR A 1 105 ? -1.425 -0.068 -17.347 1.00 74.88 105 TYR A N 1
ATOM 831 C CA . TYR A 1 105 ? -0.551 -0.038 -16.177 1.00 74.88 105 TYR A CA 1
ATOM 832 C C . TYR A 1 105 ? 0.769 -0.779 -16.389 1.00 74.88 105 TYR A C 1
ATOM 834 O O . TYR A 1 105 ? 1.836 -0.197 -16.208 1.00 74.88 105 TYR A O 1
ATOM 842 N N . PHE A 1 106 ? 0.703 -2.032 -16.823 1.00 75.56 106 PHE A N 1
ATOM 843 C CA . PHE A 1 106 ? 1.896 -2.811 -17.099 1.00 75.56 106 PHE A CA 1
ATOM 844 C C . PHE A 1 106 ? 2.158 -2.882 -18.599 1.00 75.56 106 PHE A C 1
ATOM 846 O O . PHE A 1 106 ? 1.289 -3.284 -19.376 1.00 75.56 106 PHE A O 1
ATOM 853 N N . LEU A 1 107 ? 3.369 -2.508 -19.000 1.00 77.31 107 LEU A N 1
ATOM 854 C CA . LEU A 1 107 ? 3.876 -2.727 -20.346 1.00 77.31 107 LEU A CA 1
ATOM 855 C C . LEU A 1 107 ? 5.302 -3.287 -20.229 1.00 77.31 107 LEU A C 1
ATOM 857 O O . LEU A 1 107 ? 6.196 -2.544 -19.818 1.00 77.31 107 LEU A O 1
ATOM 861 N N . PRO A 1 108 ? 5.524 -4.568 -20.584 1.00 85.81 108 PRO A N 1
ATOM 862 C CA . PRO A 1 108 ? 4.561 -5.524 -21.159 1.00 85.81 108 PRO A CA 1
ATOM 863 C C . PRO A 1 108 ? 3.490 -6.015 -20.159 1.00 85.81 108 PRO A C 1
ATOM 865 O O . PRO A 1 108 ? 3.625 -5.829 -18.954 1.00 85.81 108 PRO A O 1
ATOM 868 N N . MET A 1 109 ? 2.425 -6.651 -20.669 1.00 88.56 109 MET A N 1
ATOM 869 C CA . MET A 1 109 ? 1.401 -7.316 -19.845 1.00 88.56 109 MET A CA 1
ATOM 870 C C . MET A 1 109 ? 2.065 -8.387 -18.956 1.00 88.56 109 MET A C 1
ATOM 872 O O . MET A 1 109 ? 2.792 -9.227 -19.493 1.00 88.56 109 MET A O 1
ATOM 876 N N . PRO A 1 110 ? 1.840 -8.387 -17.631 1.00 88.62 110 PRO A N 1
ATOM 877 C CA . PRO A 1 110 ? 2.478 -9.320 -16.722 1.00 88.62 110 PRO A CA 1
ATOM 878 C C . PRO A 1 110 ? 1.794 -10.680 -16.808 1.00 88.62 110 PRO A C 1
ATOM 880 O O . PRO A 1 110 ? 0.639 -10.806 -17.224 1.00 88.62 110 PRO A O 1
ATOM 883 N N . ASN A 1 111 ? 2.503 -11.703 -16.353 1.00 90.81 111 ASN A N 1
ATOM 884 C CA . ASN A 1 111 ? 1.902 -12.994 -16.077 1.00 90.81 111 ASN A CA 1
ATOM 885 C C . ASN A 1 111 ? 1.138 -12.926 -14.739 1.00 90.81 111 ASN A C 1
ATOM 887 O O . ASN A 1 111 ? 1.703 -12.505 -13.732 1.00 90.81 111 ASN A O 1
ATOM 891 N N . GLU A 1 112 ? -0.130 -13.355 -14.702 1.00 88.75 112 GLU A N 1
ATOM 892 C CA . GLU A 1 112 ? -0.927 -13.387 -13.459 1.00 88.75 112 GLU A CA 1
ATOM 893 C C . GLU A 1 112 ? -0.299 -14.267 -12.368 1.00 88.75 112 GLU A C 1
ATOM 895 O O . GLU A 1 112 ? -0.445 -13.962 -11.187 1.00 88.75 112 GLU A O 1
ATOM 900 N N . ALA A 1 113 ? 0.394 -15.349 -12.743 1.00 90.75 113 ALA A N 1
ATOM 901 C CA . ALA A 1 113 ? 1.066 -16.223 -11.785 1.00 90.75 113 ALA A CA 1
ATOM 902 C C . ALA A 1 113 ? 2.210 -15.487 -11.077 1.00 90.75 113 ALA A C 1
ATOM 904 O O . ALA A 1 113 ? 2.289 -15.538 -9.854 1.00 90.75 113 ALA A O 1
ATOM 905 N N . ASP A 1 114 ? 3.003 -14.705 -11.818 1.00 91.12 114 ASP A N 1
ATOM 906 C CA . ASP A 1 114 ? 4.068 -13.886 -11.231 1.00 91.12 114 ASP A CA 1
ATOM 907 C C . ASP A 1 114 ? 3.483 -12.848 -10.258 1.00 91.12 114 ASP A C 1
ATOM 909 O O . ASP A 1 114 ? 4.043 -12.609 -9.189 1.00 91.12 114 ASP A O 1
ATOM 913 N N . LEU A 1 115 ? 2.326 -12.254 -10.591 1.00 90.75 115 LEU A N 1
ATOM 914 C CA . LEU A 1 115 ? 1.623 -11.322 -9.700 1.00 90.75 115 LEU A CA 1
ATOM 915 C C . LEU A 1 115 ? 1.081 -12.000 -8.439 1.00 90.75 115 LEU A C 1
ATOM 917 O O . LEU A 1 115 ? 1.008 -11.361 -7.385 1.00 90.75 115 LEU A O 1
ATOM 921 N N . LEU A 1 116 ? 0.652 -13.258 -8.536 1.00 89.56 116 LEU A N 1
ATOM 922 C CA . LEU A 1 116 ? 0.208 -14.046 -7.390 1.00 89.56 116 LEU A CA 1
ATOM 923 C C . LEU A 1 116 ? 1.395 -14.419 -6.493 1.00 89.56 116 LEU A C 1
ATOM 925 O O . LEU A 1 116 ? 1.296 -14.298 -5.271 1.00 89.56 116 LEU A O 1
ATOM 929 N N . ASP A 1 117 ? 2.531 -14.782 -7.088 1.00 91.56 117 ASP A N 1
ATOM 930 C CA . ASP A 1 117 ? 3.761 -15.141 -6.376 1.00 91.56 117 ASP A CA 1
ATOM 931 C C . ASP A 1 117 ? 4.338 -13.970 -5.565 1.00 91.56 117 ASP A C 1
ATOM 933 O O . ASP A 1 117 ? 4.973 -14.194 -4.531 1.00 91.56 117 ASP A O 1
ATOM 937 N N . LEU A 1 118 ? 4.023 -12.716 -5.922 1.00 91.69 118 LEU A N 1
ATOM 938 C CA . LEU A 1 118 ? 4.341 -11.549 -5.085 1.00 91.69 118 LEU A CA 1
ATOM 939 C C . LEU A 1 118 ? 3.793 -11.680 -3.662 1.00 91.69 118 LEU A C 1
ATOM 941 O O . LEU A 1 118 ? 4.411 -11.168 -2.731 1.00 91.69 118 LEU A O 1
ATOM 945 N N . MET A 1 119 ? 2.676 -12.388 -3.451 1.00 89.31 119 MET A N 1
ATOM 946 C CA . MET A 1 119 ? 2.146 -12.620 -2.104 1.00 89.31 119 MET A CA 1
ATOM 947 C C . MET A 1 119 ? 3.150 -13.349 -1.205 1.00 89.31 119 MET A C 1
ATOM 949 O O . MET A 1 119 ? 3.184 -13.082 -0.003 1.00 89.31 119 MET A O 1
ATOM 953 N N . LEU A 1 120 ? 3.973 -14.239 -1.770 1.00 91.19 120 LEU A N 1
ATOM 954 C CA . LEU A 1 120 ? 5.016 -14.961 -1.039 1.00 91.19 120 LEU A CA 1
ATOM 955 C C . LEU A 1 120 ? 6.156 -14.030 -0.617 1.00 91.19 120 LEU A C 1
ATOM 957 O O . LEU A 1 120 ? 6.729 -14.208 0.454 1.00 91.19 120 LEU A O 1
ATOM 961 N N . LEU A 1 121 ? 6.457 -13.017 -1.432 1.00 92.25 121 LEU A N 1
ATOM 962 C CA . LEU A 1 121 ? 7.475 -12.011 -1.127 1.00 92.25 121 LEU A CA 1
ATOM 963 C C . LEU A 1 121 ? 6.958 -10.961 -0.138 1.00 92.25 121 LEU A C 1
ATOM 965 O O . LEU A 1 121 ? 7.679 -10.534 0.762 1.00 92.25 121 LEU A O 1
ATOM 969 N N . TRP A 1 122 ? 5.705 -10.537 -0.294 1.00 92.75 122 TRP A N 1
ATOM 970 C CA . TRP A 1 122 ? 5.070 -9.504 0.522 1.00 92.75 122 TRP A CA 1
ATOM 971 C C . TRP A 1 122 ? 4.723 -9.974 1.930 1.00 92.75 122 TRP A C 1
ATOM 973 O O . TRP A 1 122 ? 4.894 -9.217 2.883 1.00 92.75 122 TRP A O 1
ATOM 983 N N . ALA A 1 123 ? 4.249 -11.212 2.066 1.00 89.81 123 ALA A N 1
ATOM 984 C CA . ALA A 1 123 ? 3.911 -11.828 3.343 1.00 89.81 123 ALA A CA 1
ATOM 985 C C . ALA A 1 123 ? 4.492 -13.254 3.406 1.00 89.81 123 ALA A C 1
ATOM 987 O O . ALA A 1 123 ? 3.765 -14.229 3.189 1.00 89.81 123 ALA A O 1
ATOM 988 N N . PRO A 1 124 ? 5.801 -13.391 3.704 1.00 87.44 124 PRO A N 1
ATOM 989 C CA . PRO A 1 124 ? 6.465 -14.696 3.737 1.00 87.44 124 PRO A CA 1
ATOM 990 C C . PRO A 1 124 ? 5.868 -15.642 4.784 1.00 87.44 124 PRO A C 1
ATOM 992 O O . PRO A 1 124 ? 5.765 -16.847 4.554 1.00 87.44 124 PRO A O 1
ATOM 995 N N . ASP A 1 125 ? 5.427 -15.084 5.914 1.00 87.56 125 ASP A N 1
ATOM 996 C CA . ASP A 1 125 ? 4.741 -15.827 6.964 1.00 87.56 125 ASP A CA 1
ATOM 997 C C . ASP A 1 125 ? 3.370 -16.334 6.484 1.00 87.56 125 ASP A C 1
ATOM 999 O O . ASP A 1 125 ? 2.481 -15.572 6.093 1.00 87.56 125 ASP A O 1
ATOM 1003 N N . GLU A 1 126 ? 3.194 -17.653 6.517 1.00 84.75 126 GLU A N 1
ATOM 1004 C CA . GLU A 1 126 ? 1.955 -18.307 6.101 1.00 84.75 126 GLU A CA 1
ATOM 1005 C C . GLU A 1 126 ? 0.782 -17.952 7.020 1.00 84.75 126 GLU A C 1
ATOM 1007 O O . GLU A 1 126 ? -0.332 -17.761 6.530 1.00 84.75 126 GLU A O 1
ATOM 1012 N N . GLY A 1 127 ? 1.024 -17.787 8.327 1.00 82.50 127 GLY A N 1
ATOM 1013 C CA . GLY A 1 127 ? -0.008 -17.388 9.286 1.00 82.50 127 GLY A CA 1
ATOM 1014 C C . GLY A 1 127 ? -0.655 -16.063 8.892 1.00 82.50 127 GLY A C 1
ATOM 1015 O O . GLY A 1 127 ? -1.879 -15.966 8.813 1.00 82.50 127 GLY A O 1
ATOM 1016 N N . THR A 1 128 ? 0.168 -15.083 8.523 1.00 82.00 128 THR A 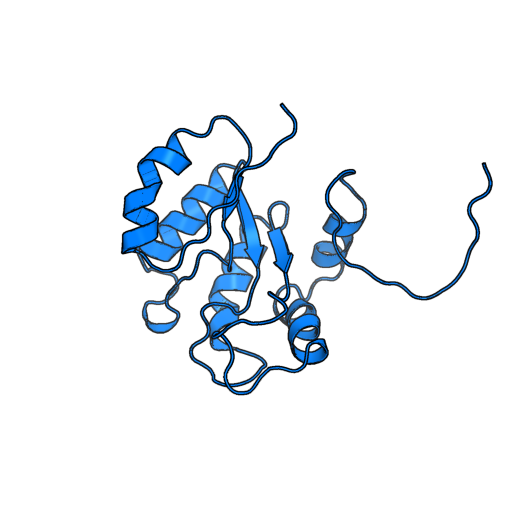N 1
ATOM 1017 C CA . THR A 1 128 ? -0.259 -13.787 7.987 1.00 82.00 128 THR A CA 1
ATOM 1018 C C . THR A 1 128 ? -1.125 -13.958 6.743 1.00 82.00 128 THR A C 1
ATOM 1020 O O . THR A 1 128 ? -2.161 -13.311 6.634 1.00 82.00 128 THR A O 1
ATOM 1023 N N . ARG A 1 129 ? -0.767 -14.854 5.818 1.00 83.75 129 ARG A N 1
ATOM 1024 C CA . ARG A 1 129 ? -1.555 -15.100 4.597 1.00 83.75 129 ARG A CA 1
ATOM 1025 C C . ARG A 1 129 ? -2.892 -15.801 4.882 1.00 83.75 129 ARG A C 1
ATOM 1027 O O . ARG A 1 129 ? -3.915 -15.399 4.326 1.00 83.75 129 ARG A O 1
ATOM 1034 N N . LEU A 1 130 ? -2.913 -16.803 5.763 1.00 69.19 130 LEU A N 1
ATOM 1035 C CA . LEU A 1 130 ? -4.089 -17.640 6.036 1.00 69.19 130 LEU A CA 1
ATOM 1036 C C . LEU A 1 130 ? -5.100 -17.010 7.004 1.00 69.19 130 LEU A C 1
ATOM 1038 O O . LEU A 1 130 ? -6.307 -17.212 6.838 1.00 69.19 130 LEU A O 1
ATOM 1042 N N . ASP A 1 131 ? -4.662 -16.200 7.972 1.00 61.53 131 ASP A N 1
ATOM 1043 C CA . ASP A 1 131 ? -5.563 -15.572 8.953 1.00 61.53 131 ASP A CA 1
ATOM 1044 C C . ASP A 1 131 ? -6.615 -14.659 8.298 1.00 61.53 131 ASP A C 1
ATOM 1046 O O . ASP A 1 131 ? -7.712 -14.451 8.832 1.00 61.53 131 ASP A O 1
ATOM 1050 N N . HIS A 1 132 ? -6.318 -14.159 7.099 1.00 54.09 132 HIS A N 1
ATOM 1051 C CA . HIS A 1 132 ? -7.231 -13.361 6.289 1.00 54.09 132 HIS A CA 1
ATOM 1052 C C . HIS A 1 132 ? -8.271 -14.159 5.512 1.00 54.09 132 HIS A C 1
ATOM 1054 O O . HIS A 1 132 ? -9.311 -13.590 5.176 1.00 54.09 132 HIS A O 1
ATOM 1060 N N . ALA A 1 133 ? -8.012 -15.434 5.226 1.00 50.28 133 ALA A N 1
ATOM 1061 C CA . ALA A 1 133 ? -8.894 -16.283 4.433 1.00 50.28 133 ALA A CA 1
ATOM 1062 C C . ALA A 1 133 ? -10.097 -16.783 5.248 1.00 50.28 133 ALA A C 1
ATOM 1064 O O . ALA A 1 133 ? -11.202 -16.898 4.725 1.00 50.28 133 ALA A O 1
ATOM 1065 N N . ALA A 1 134 ? -9.899 -17.045 6.544 1.00 43.66 134 ALA A N 1
ATOM 1066 C CA . ALA A 1 134 ? -10.856 -17.812 7.342 1.00 43.66 134 ALA A CA 1
ATOM 1067 C C . ALA A 1 134 ? -11.854 -16.978 8.172 1.00 43.66 134 ALA A C 1
ATOM 1069 O O . ALA A 1 134 ? -12.887 -17.499 8.583 1.00 43.66 134 ALA A O 1
ATOM 1070 N N . LYS A 1 135 ? -11.573 -15.701 8.478 1.00 45.72 135 LYS A N 1
ATOM 1071 C CA . LYS A 1 135 ? -12.193 -15.056 9.659 1.00 45.72 135 LYS A CA 1
ATOM 1072 C C . LYS A 1 135 ? -13.348 -14.075 9.426 1.00 45.72 135 LYS A C 1
ATOM 1074 O O . LYS A 1 135 ? -13.906 -13.616 10.422 1.00 45.72 135 LYS A O 1
ATOM 1079 N N . ARG A 1 136 ? -13.731 -13.673 8.204 1.00 52.31 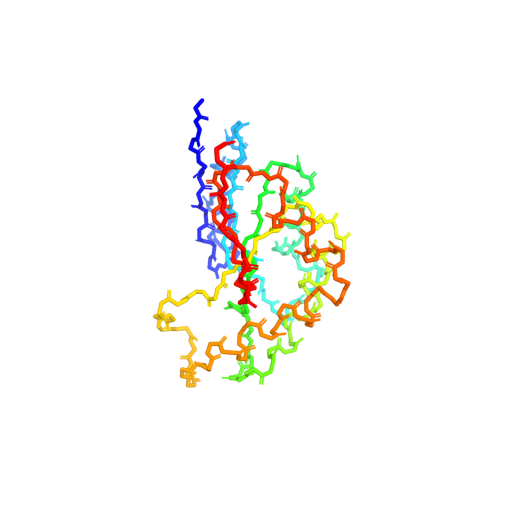136 ARG A N 1
ATOM 1080 C CA . ARG A 1 136 ? -14.735 -12.589 8.034 1.00 52.31 136 ARG A CA 1
ATOM 1081 C C . ARG A 1 136 ? -15.617 -12.767 6.795 1.00 52.31 136 ARG A C 1
ATOM 1083 O O . ARG A 1 136 ? -15.217 -12.413 5.692 1.00 52.31 136 ARG A O 1
ATOM 1090 N N . GLY A 1 137 ? -16.831 -13.281 7.006 1.00 37.34 137 GLY A N 1
ATOM 1091 C CA . GLY A 1 137 ? -17.855 -13.432 5.971 1.00 37.34 137 GLY A CA 1
ATOM 1092 C C . GLY A 1 137 ? -18.193 -12.108 5.278 1.00 37.34 137 GLY A C 1
ATOM 1093 O O . GLY A 1 137 ? -18.472 -11.108 5.939 1.00 37.34 137 GLY A O 1
ATOM 1094 N N . GLY A 1 138 ? -18.158 -12.118 3.942 1.00 35.00 138 GLY A N 1
ATOM 1095 C CA . GLY A 1 138 ? -18.705 -11.053 3.093 1.00 35.00 138 GLY A CA 1
ATOM 1096 C C . GLY A 1 138 ? -17.743 -10.399 2.095 1.00 35.00 138 GLY A C 1
ATOM 1097 O O . GLY A 1 138 ? -18.207 -9.665 1.232 1.00 35.00 138 GLY A O 1
ATOM 1098 N N . ILE A 1 139 ? -16.434 -10.667 2.152 1.00 38.62 139 ILE A N 1
ATOM 1099 C CA . ILE A 1 139 ? -15.482 -10.243 1.110 1.00 38.62 139 ILE A CA 1
ATOM 1100 C C . ILE A 1 139 ? -14.751 -11.485 0.616 1.00 38.62 139 ILE A C 1
ATOM 1102 O O . ILE A 1 139 ? -14.015 -12.111 1.376 1.00 38.62 139 ILE A O 1
ATOM 1106 N N . VAL A 1 140 ? -14.965 -11.836 -0.653 1.00 33.12 140 VAL A N 1
ATOM 1107 C CA . VAL A 1 140 ? -14.177 -12.852 -1.356 1.00 33.12 140 VAL A CA 1
ATOM 1108 C C . VAL A 1 140 ? -12.708 -12.441 -1.274 1.00 33.12 140 VAL A C 1
ATOM 1110 O O . VAL A 1 140 ? -12.321 -11.389 -1.780 1.00 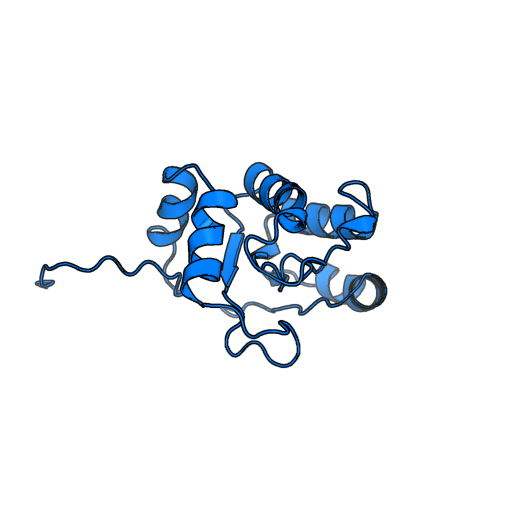33.12 140 VAL A O 1
ATOM 1113 N N . ARG A 1 141 ? -11.895 -13.256 -0.603 1.00 44.34 141 ARG A N 1
ATOM 1114 C CA . ARG A 1 141 ? -10.433 -13.182 -0.648 1.00 44.34 141 ARG A CA 1
ATOM 1115 C C . ARG A 1 141 ? -9.955 -14.500 -1.227 1.00 44.34 141 ARG A C 1
ATOM 1117 O O . ARG A 1 141 ? -10.324 -15.558 -0.727 1.00 44.34 141 ARG A O 1
ATOM 1124 N N . ILE A 1 142 ? -9.215 -14.423 -2.325 1.00 34.59 142 ILE A N 1
ATOM 1125 C CA . ILE A 1 142 ? -8.705 -15.584 -3.048 1.00 34.59 142 ILE A CA 1
ATOM 1126 C C . ILE A 1 142 ? -7.830 -16.417 -2.105 1.00 34.59 142 ILE A C 1
ATOM 1128 O O . ILE A 1 142 ? -6.796 -15.940 -1.658 1.00 34.59 142 ILE A O 1
ATOM 1132 N N . PHE A 1 143 ? -8.237 -17.662 -1.864 1.00 34.69 143 PHE A N 1
ATOM 1133 C CA . PHE A 1 143 ? -7.346 -18.820 -1.850 1.00 34.69 143 PHE A CA 1
ATOM 1134 C C . PHE A 1 143 ? -8.089 -19.959 -2.545 1.00 34.69 143 PHE A C 1
ATOM 1136 O O . PHE A 1 143 ? -9.036 -20.527 -2.004 1.00 34.69 143 PHE A O 1
ATOM 1143 N N . ALA A 1 144 ? -7.679 -20.276 -3.772 1.00 26.97 144 ALA A N 1
ATOM 1144 C CA . ALA A 1 144 ? -7.975 -21.574 -4.350 1.00 26.97 144 ALA A CA 1
ATOM 1145 C C . ALA A 1 144 ? -7.025 -22.581 -3.691 1.00 26.97 144 ALA A C 1
ATOM 1147 O O . ALA A 1 144 ? -5.828 -22.566 -3.957 1.00 26.97 144 ALA A O 1
ATOM 1148 N N . SER A 1 145 ? -7.554 -23.448 -2.829 1.00 28.48 145 SER A N 1
ATOM 1149 C CA . SER A 1 145 ? -6.946 -24.758 -2.614 1.00 28.48 145 SER A CA 1
ATOM 1150 C C . SER A 1 145 ? -7.769 -25.762 -3.405 1.00 28.48 145 SER A C 1
ATOM 1152 O O . SER A 1 145 ? -8.938 -26.018 -3.105 1.00 28.48 145 SER A O 1
ATOM 1154 N N . ALA A 1 146 ? -7.173 -26.289 -4.468 1.00 31.69 146 ALA A N 1
ATOM 1155 C CA . ALA A 1 146 ? -7.662 -27.495 -5.099 1.00 31.69 146 ALA A CA 1
ATOM 1156 C C . ALA A 1 146 ? -7.467 -28.658 -4.113 1.00 31.69 146 ALA A C 1
ATOM 1158 O O . ALA A 1 146 ? -6.331 -29.013 -3.821 1.00 31.69 146 ALA A O 1
ATOM 1159 N N . MET A 1 147 ? -8.569 -29.223 -3.609 1.00 29.14 147 MET A N 1
ATOM 1160 C CA . MET A 1 147 ? -8.847 -30.666 -3.474 1.00 29.14 147 MET A CA 1
ATOM 1161 C C . MET A 1 147 ? -9.881 -30.954 -2.369 1.00 29.14 147 MET A C 1
ATOM 1163 O O . MET A 1 147 ? -9.614 -30.867 -1.177 1.00 29.14 147 MET A O 1
ATOM 1167 N N . THR A 1 148 ? -11.068 -31.355 -2.837 1.00 40.16 148 THR A N 1
ATOM 1168 C CA . THR A 1 148 ? -12.004 -32.347 -2.273 1.00 40.16 148 THR A CA 1
ATOM 1169 C C . THR A 1 148 ? -12.327 -32.315 -0.772 1.00 40.16 148 THR A C 1
ATOM 1171 O O . THR A 1 148 ? -11.590 -32.875 0.038 1.00 40.16 148 THR A O 1
ATOM 1174 N N . ARG A 1 149 ? -13.554 -31.885 -0.441 1.00 29.47 149 ARG A N 1
ATOM 1175 C CA . ARG A 1 149 ? -14.585 -32.737 0.195 1.00 29.47 149 ARG A CA 1
ATOM 1176 C C . ARG A 1 149 ? -15.973 -32.069 0.108 1.00 29.47 149 ARG A C 1
ATOM 1178 O O . ARG A 1 149 ? -16.036 -30.841 0.131 1.00 29.47 149 ARG A O 1
ATOM 1185 N N . PRO A 1 150 ? -17.066 -32.843 -0.037 1.00 33.09 150 PRO A N 1
ATOM 1186 C CA . PRO A 1 150 ? -18.415 -32.295 -0.106 1.00 33.09 150 PRO A CA 1
ATOM 1187 C C . PRO A 1 150 ? -18.888 -31.854 1.281 1.00 33.09 150 PRO A C 1
ATOM 1189 O O . PRO A 1 150 ? -18.624 -32.529 2.275 1.00 33.09 150 PRO A O 1
ATOM 1192 N N . TRP A 1 151 ? -19.602 -30.733 1.320 1.00 27.86 151 TRP A N 1
ATOM 1193 C CA . TRP A 1 151 ? -20.363 -30.295 2.483 1.00 27.86 151 TRP A CA 1
ATOM 1194 C C . TRP A 1 151 ? -21.634 -31.147 2.585 1.00 27.86 151 TRP A C 1
ATOM 1196 O O . TRP A 1 151 ? -22.351 -31.287 1.595 1.00 27.86 151 TRP A O 1
ATOM 1206 N N . SER A 1 152 ? -21.894 -31.720 3.757 1.00 32.59 152 SER A N 1
ATOM 1207 C CA . SER A 1 152 ? -23.205 -32.246 4.144 1.00 32.59 152 SER A CA 1
ATOM 1208 C C . SER A 1 152 ? -23.749 -31.394 5.288 1.00 32.59 152 SER A C 1
ATOM 1210 O O . SER A 1 152 ? -23.034 -31.236 6.279 1.00 32.59 152 SER A O 1
ATOM 1212 N N . ASP A 1 153 ? -24.965 -30.892 5.056 1.00 47.19 153 ASP A N 1
ATOM 1213 C CA . ASP A 1 153 ? -25.989 -30.239 5.895 1.00 47.19 153 ASP A CA 1
ATOM 1214 C C . ASP A 1 153 ? -25.568 -29.378 7.100 1.00 47.19 153 ASP A C 1
ATOM 1216 O O . ASP A 1 153 ? -25.129 -29.922 8.139 1.00 47.19 153 ASP A O 1
#

Secondary structure (DSSP, 8-state):
----EEE---SHHHHHHHHHHHHH--S-EEE-GGG---GGG-TTSHHHHHHHHHHHTSSEEEEE-STT---SSTT-GGGHHHHHHHHHH-GGGEEE---TT-TTT-SSPPPHHHHHHHHHHH---HHHHHHHHHS-TTS--------------

Foldseek 3Di:
DPDEAEDEAQDDVSCVVCVVVLVPDPAAYEYEALQQDALVCPCPDPSLVVVLVSVLVVRYAYAYELNNAPDQAPPSVSCQVSLLVSCVRCLVRYAYDHPPPQPPGHVVRYDVVRRVCNCCSSCVDVCSVVVVCPDDPDDDGDDDDDDDDDDDD

Sequence (153 aa):
MGWTAHFPIANTAQLDAWAGQIDSIEGKFVIEHSGMPDPTQGLESAHFKKILSYLDTGRCWIKLSPRFSKLPLAPFEDTLPFIHALVARRPDRLLYGSDYPHPNYFLPMPNEADLLDLMLLWAPDEGTRLDHAAKRGGIVRIFASAMTRPWSD